Protein AF-A0ABD0MRM8-F1 (afdb_monomer)

Mean predicted aligned error: 9.69 Å

InterPro domains:
  IPR051051 E3 ubiquitin-protein ligase TRIM/RNF [PTHR25465] (2-125)
  IPR058030 TRIM8/14/16/25/29/45/65, coiled-coil region [PF25600] (1-123)

Nearest PDB structures (foldseek):
  8snb-assembly1_8F  TM=4.431E-01  e=6.585E+00  Strongylocentrotus purpuratus

Secondary structure (DSSP, 8-state):
--HHHHHHHHHHHHHHHHHHHHHHHHHHHHHHHHHHHHHHHHHHHHHHHHHHHHHHHHHHHHHHHHHHT---HHHHHHH-PPPPPPPPPPPGGGS-TT-S--HHHHHHHHHHHHHHHHHHHHHHHHHHH--

Sequence (131 aa):
RSAQTAVQDSERIFTELIRSIERSCSEVTQMIRDQEKAAVSQAQGRLEQIK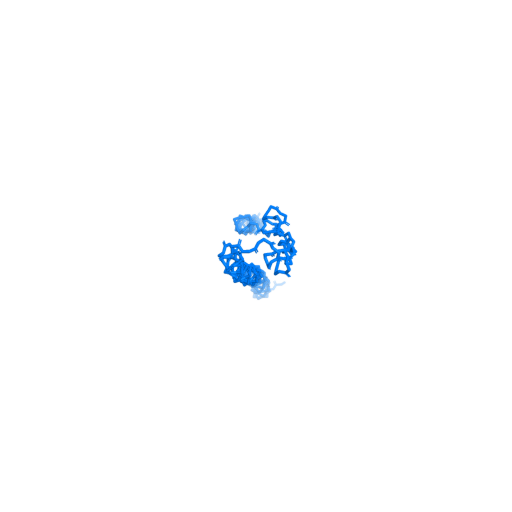QEINNLRRRDAELEQLSKIQDHIQFLQGFQSPSAPPESPDVNDDPFISLVSFDGLRESVCELKDKLENFCKEELKKTSDK

Organism: Cirrhinus mrigala (NCBI:txid683832)

Radius of gyration: 32.06 Å; Cα contacts (8 Å, |Δi|>4): 13; chains: 1; bounding box: 66×20×93 Å

Foldseek 3Di:
DDPVVVVVVVVVVVVVVVVVVVVVVVVLVVLVVVLVVVLVVVVVVVVVVVVVLVVVVVVVVVLVVVLVPDPDPVVSVVSDDPPDDDDPDPPPVPPVSDPDPPPVVSVVVVVVVVVVVVVVVVVVVVVVVVD

Solvent-accessible surface area (backbone atoms only — not comparable to full-atom values): 7704 Å² total; per-residue (Å²): 135,54,72,69,56,54,49,54,54,49,53,50,50,52,50,55,49,51,54,52,51,55,51,51,52,49,52,54,52,48,52,54,51,51,53,51,51,50,53,51,53,50,52,51,52,50,51,54,52,51,53,50,49,53,52,53,50,54,50,50,50,53,52,50,59,56,53,69,68,49,81,52,68,68,62,32,60,72,69,59,68,82,75,74,76,75,78,77,73,78,57,84,82,75,55,75,86,75,80,61,83,53,68,65,59,54,50,49,53,52,51,51,49,50,53,52,51,55,50,50,52,54,54,57,57,50,62,67,72,81,109

pLDDT: mean 83.99, std 13.36, range [49.75, 98.0]

Structure (mmCIF, N/CA/C/O backbone):
data_AF-A0ABD0MRM8-F1
#
_entry.id   AF-A0ABD0MRM8-F1
#
loop_
_atom_site.group_PDB
_atom_site.id
_atom_site.type_symbol
_atom_site.label_atom_id
_atom_site.label_alt_id
_atom_site.label_comp_id
_atom_site.label_asym_id
_atom_site.label_entity_id
_atom_site.label_seq_id
_atom_site.pdbx_PDB_ins_code
_atom_site.Cartn_x
_atom_site.Cartn_y
_atom_site.Cartn_z
_atom_site.occupancy
_atom_site.B_iso_or_equiv
_atom_site.auth_seq_id
_atom_site.auth_comp_id
_atom_site.auth_asym_id
_atom_site.auth_atom_id
_atom_site.pdbx_PDB_model_num
ATOM 1 N N . ARG A 1 1 ? 33.746 1.561 -35.085 1.00 67.12 1 ARG A N 1
ATOM 2 C CA . ARG A 1 1 ? 32.753 0.734 -34.350 1.00 67.12 1 ARG A CA 1
ATOM 3 C C . ARG A 1 1 ? 31.975 -0.060 -35.395 1.00 67.12 1 ARG A C 1
ATOM 5 O O . ARG A 1 1 ? 31.642 0.539 -36.409 1.00 67.12 1 ARG A O 1
ATOM 12 N N . SER A 1 2 ? 31.774 -1.369 -35.223 1.00 92.94 2 SER A N 1
ATOM 13 C CA . SER A 1 2 ? 30.976 -2.163 -36.175 1.00 92.94 2 SER A CA 1
ATOM 14 C C . SER A 1 2 ? 29.480 -2.027 -35.868 1.00 92.94 2 SER A C 1
ATOM 16 O O . SER A 1 2 ? 29.125 -1.704 -34.731 1.00 92.94 2 SER A O 1
ATOM 18 N N . ALA A 1 3 ? 28.615 -2.303 -36.848 1.00 93.69 3 ALA A N 1
ATOM 19 C CA . ALA A 1 3 ? 27.168 -2.361 -36.631 1.00 93.69 3 ALA A CA 1
ATOM 20 C C . ALA A 1 3 ? 26.804 -3.378 -35.534 1.00 93.69 3 ALA A C 1
ATOM 22 O O . ALA A 1 3 ? 26.013 -3.073 -34.650 1.00 93.69 3 ALA A O 1
ATOM 23 N N . GLN A 1 4 ? 27.474 -4.536 -35.520 1.00 95.12 4 GLN A N 1
ATOM 24 C CA . GLN A 1 4 ? 27.260 -5.580 -34.517 1.00 95.12 4 GLN A CA 1
ATOM 25 C C . GLN A 1 4 ? 27.562 -5.096 -33.094 1.00 95.12 4 GLN A C 1
ATOM 27 O O . GLN A 1 4 ? 26.781 -5.331 -32.177 1.00 95.12 4 GLN A O 1
ATOM 32 N N . THR A 1 5 ? 28.681 -4.390 -32.910 1.00 95.56 5 THR A N 1
ATOM 33 C CA . THR A 1 5 ? 29.052 -3.832 -31.602 1.00 95.56 5 THR A CA 1
ATOM 34 C C . THR A 1 5 ? 28.043 -2.776 -31.148 1.00 95.56 5 THR A C 1
ATOM 36 O O . THR A 1 5 ? 27.672 -2.750 -29.983 1.00 95.56 5 THR A O 1
ATOM 39 N N . ALA A 1 6 ? 27.557 -1.928 -32.062 1.00 93.25 6 ALA A N 1
ATOM 40 C CA . ALA A 1 6 ? 26.549 -0.918 -31.736 1.00 93.25 6 ALA A CA 1
ATOM 41 C C . ALA A 1 6 ? 25.200 -1.536 -31.320 1.00 93.25 6 ALA A C 1
ATOM 43 O O . ALA A 1 6 ? 24.572 -1.033 -30.389 1.00 93.25 6 ALA A O 1
ATOM 44 N N . VAL A 1 7 ? 24.781 -2.634 -31.961 1.00 95.00 7 VAL A N 1
ATOM 45 C CA . VAL A 1 7 ? 23.574 -3.387 -31.575 1.00 95.00 7 VAL A CA 1
ATOM 46 C C . VAL A 1 7 ? 23.731 -3.969 -30.173 1.00 95.00 7 VAL A C 1
ATOM 48 O O . VAL A 1 7 ? 22.903 -3.689 -29.313 1.00 95.00 7 VAL A O 1
ATOM 51 N N . GLN A 1 8 ? 24.825 -4.689 -29.910 1.00 96.75 8 GLN A N 1
ATOM 52 C CA . GLN A 1 8 ? 25.077 -5.306 -28.600 1.00 96.75 8 GLN A CA 1
ATOM 53 C C . GLN A 1 8 ? 25.131 -4.276 -27.464 1.00 96.75 8 GLN A C 1
ATOM 55 O O . GLN A 1 8 ? 24.550 -4.490 -26.400 1.00 96.75 8 GLN A O 1
ATOM 60 N N . ASP A 1 9 ? 25.798 -3.141 -27.693 1.00 96.25 9 ASP A N 1
ATOM 61 C CA . ASP A 1 9 ? 25.858 -2.055 -26.714 1.00 96.25 9 ASP A CA 1
ATOM 62 C C . ASP A 1 9 ? 24.459 -1.471 -26.444 1.00 96.25 9 ASP A C 1
ATOM 64 O O . ASP A 1 9 ? 24.108 -1.211 -25.294 1.00 96.25 9 ASP A O 1
ATOM 68 N N . SER A 1 10 ? 23.637 -1.311 -27.486 1.00 93.62 10 SER A N 1
ATOM 69 C CA . SER A 1 10 ? 22.269 -0.790 -27.359 1.00 93.62 10 SER A CA 1
ATOM 70 C C . SER A 1 10 ? 21.358 -1.757 -26.601 1.00 93.62 10 SER A C 1
ATOM 72 O O . SER A 1 10 ? 20.657 -1.344 -25.680 1.00 93.62 10 SER A O 1
ATOM 74 N N . GLU A 1 11 ? 21.399 -3.051 -26.932 1.00 96.44 11 GLU A N 1
ATOM 75 C CA . GLU A 1 11 ? 20.646 -4.100 -26.229 1.00 96.44 11 GLU A CA 1
ATOM 76 C C . GLU A 1 11 ? 21.003 -4.144 -24.742 1.0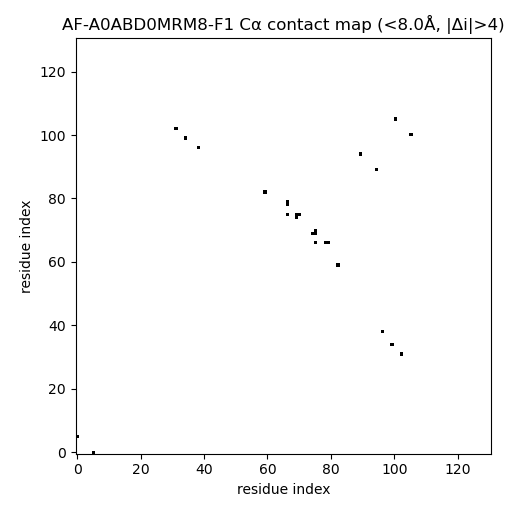0 96.44 11 GLU A C 1
ATOM 78 O O . GLU A 1 11 ? 20.121 -4.231 -23.881 1.00 96.44 11 GLU A O 1
ATOM 83 N N . ARG A 1 12 ? 22.296 -4.024 -24.421 1.00 98.00 12 ARG A N 1
ATOM 84 C CA . ARG A 1 12 ? 22.764 -3.950 -23.038 1.00 98.00 12 ARG A CA 1
ATOM 85 C C . ARG A 1 12 ? 22.177 -2.740 -22.310 1.00 98.00 12 ARG A C 1
ATOM 87 O O . ARG A 1 12 ? 21.654 -2.910 -21.209 1.00 98.00 12 ARG A O 1
ATOM 94 N N . ILE A 1 13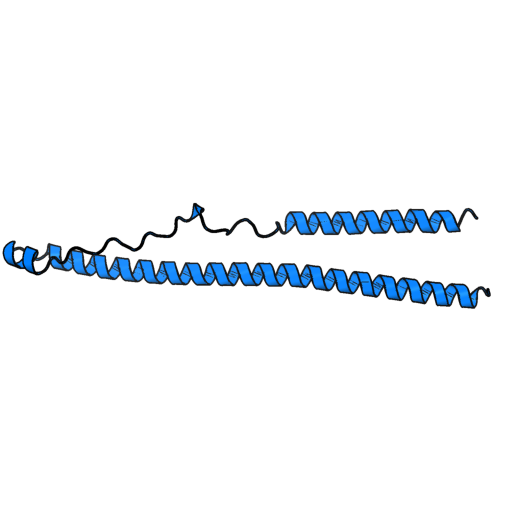 ? 22.232 -1.552 -22.915 1.00 95.56 13 ILE A N 1
ATOM 95 C CA . ILE A 1 13 ? 21.697 -0.315 -22.321 1.00 95.56 13 ILE A CA 1
ATOM 96 C C . ILE A 1 13 ? 20.190 -0.439 -22.073 1.00 95.56 13 ILE A C 1
ATOM 98 O O . ILE A 1 13 ? 19.726 -0.151 -20.970 1.00 95.56 13 ILE A O 1
ATOM 102 N N . PHE A 1 14 ? 19.420 -0.925 -23.052 1.00 94.38 14 PHE A N 1
ATOM 103 C CA . PHE A 1 14 ? 17.983 -1.142 -22.869 1.00 94.38 14 PHE A CA 1
ATOM 104 C C . PHE A 1 14 ? 17.692 -2.153 -21.762 1.00 94.38 14 PHE A C 1
ATOM 106 O O . PHE A 1 14 ? 16.789 -1.938 -20.958 1.00 94.38 14 PHE A O 1
ATOM 113 N N . THR A 1 15 ? 18.487 -3.216 -21.659 1.00 97.88 15 THR A N 1
ATOM 114 C CA . THR A 1 15 ? 18.340 -4.198 -20.579 1.00 97.88 15 THR A CA 1
ATOM 115 C C . THR A 1 15 ? 18.589 -3.564 -19.203 1.00 97.88 15 THR A C 1
ATOM 117 O O . THR A 1 15 ? 17.855 -3.832 -18.253 1.00 97.88 15 THR A O 1
ATOM 120 N N . GLU A 1 16 ? 19.610 -2.716 -19.064 1.00 97.62 16 GLU A N 1
ATOM 121 C CA . GLU A 1 16 ? 19.891 -1.986 -17.818 1.00 97.62 16 GLU A CA 1
ATOM 122 C C . GLU A 1 16 ? 18.766 -0.991 -17.463 1.00 97.62 16 GLU A C 1
ATOM 124 O O . GLU A 1 16 ? 18.388 -0.874 -16.290 1.00 97.62 16 GLU A O 1
ATOM 129 N N . LEU A 1 17 ? 18.173 -0.334 -18.467 1.00 94.44 17 LEU A N 1
ATOM 130 C CA . LEU A 1 17 ? 17.028 0.562 -18.292 1.00 94.44 17 LEU A CA 1
ATOM 131 C C . LEU A 1 17 ? 15.772 -0.191 -17.834 1.00 94.44 17 LEU A C 1
ATOM 133 O O . LEU A 1 17 ? 15.149 0.214 -16.853 1.00 94.44 17 LEU A O 1
ATOM 137 N N . ILE A 1 18 ? 15.437 -1.309 -18.487 1.00 94.81 18 ILE A N 1
ATOM 138 C CA . ILE A 1 18 ? 14.295 -2.162 -18.120 1.00 94.81 18 ILE A CA 1
ATOM 139 C C . ILE A 1 18 ? 14.416 -2.602 -16.660 1.00 94.81 18 ILE A C 1
ATOM 141 O O . ILE A 1 18 ? 13.496 -2.375 -15.879 1.00 94.81 18 ILE A O 1
ATOM 145 N N . ARG A 1 19 ? 15.586 -3.112 -16.252 1.00 97.69 19 ARG A N 1
ATOM 146 C CA . ARG A 1 19 ? 15.830 -3.514 -14.854 1.00 97.69 19 ARG A CA 1
ATOM 147 C C . ARG A 1 19 ? 15.644 -2.367 -13.864 1.00 97.69 19 ARG A C 1
ATOM 149 O O . ARG A 1 19 ? 15.206 -2.584 -12.736 1.00 97.69 19 ARG A O 1
ATOM 156 N N . SER A 1 20 ? 16.014 -1.149 -14.252 1.00 95.31 20 SER A N 1
ATOM 157 C CA . SER A 1 20 ? 15.849 0.030 -13.398 1.00 95.31 20 SER A CA 1
ATOM 158 C C . SER A 1 20 ? 14.374 0.402 -13.228 1.00 95.31 20 SER A C 1
ATOM 160 O O . SER A 1 20 ? 13.950 0.705 -12.113 1.00 95.31 20 SER A O 1
ATOM 162 N N . ILE A 1 21 ? 13.580 0.300 -14.298 1.00 92.88 21 ILE A N 1
ATOM 163 C CA . ILE A 1 21 ? 12.127 0.510 -14.259 1.00 92.88 21 ILE A CA 1
ATOM 164 C C . ILE A 1 21 ? 11.441 -0.579 -13.425 1.00 92.88 21 ILE A C 1
ATOM 166 O O . ILE A 1 21 ? 10.622 -0.256 -12.569 1.00 92.88 21 ILE A O 1
ATOM 170 N N . GLU A 1 22 ? 11.800 -1.851 -13.610 1.00 95.38 22 GLU A N 1
ATOM 171 C CA . GLU A 1 22 ? 11.261 -2.975 -12.826 1.00 95.38 22 GLU A CA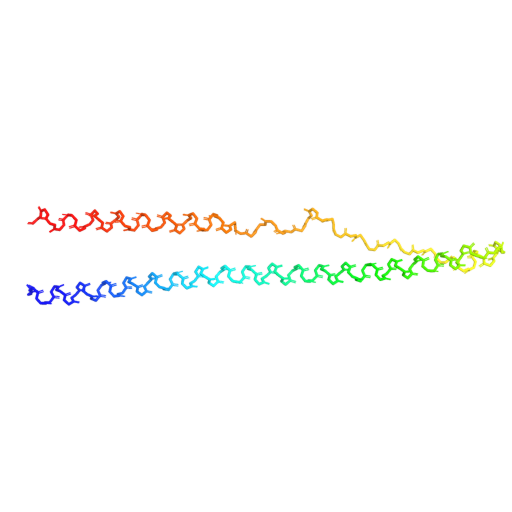 1
ATOM 172 C C . GLU A 1 22 ? 11.529 -2.811 -11.324 1.00 95.38 22 GLU A C 1
ATOM 174 O O . GLU A 1 22 ? 10.639 -3.040 -10.497 1.00 95.38 22 GLU A O 1
ATOM 179 N N . ARG A 1 23 ? 12.739 -2.360 -10.962 1.00 96.50 23 ARG A N 1
ATOM 180 C CA . ARG A 1 23 ? 13.090 -2.048 -9.571 1.00 96.50 23 ARG A CA 1
ATOM 181 C C . ARG A 1 23 ? 12.200 -0.939 -9.014 1.00 96.50 23 ARG A C 1
ATOM 183 O O . ARG A 1 23 ? 11.591 -1.133 -7.968 1.00 96.50 23 ARG A O 1
ATOM 190 N N . SER A 1 24 ? 12.061 0.170 -9.740 1.00 91.69 24 SER A N 1
ATOM 191 C CA . SER A 1 24 ? 11.206 1.288 -9.324 1.00 91.69 24 SER A CA 1
ATOM 192 C C . SER A 1 24 ? 9.733 0.874 -9.187 1.00 91.69 24 SER A C 1
ATOM 194 O O . SER A 1 24 ? 9.078 1.229 -8.209 1.00 91.69 24 SER A O 1
ATOM 196 N N . CYS A 1 25 ? 9.218 0.041 -10.098 1.00 91.62 25 CYS A N 1
ATOM 197 C CA . CYS A 1 25 ? 7.863 -0.512 -9.996 1.00 91.62 25 CYS A CA 1
ATOM 198 C C . CYS A 1 25 ? 7.683 -1.361 -8.730 1.00 91.62 25 CYS A C 1
ATOM 200 O O . CYS A 1 25 ? 6.643 -1.284 -8.069 1.00 91.62 25 CYS A O 1
ATOM 202 N N . SER A 1 26 ? 8.695 -2.159 -8.384 1.00 95.19 26 SER A N 1
ATOM 203 C CA . SER A 1 26 ? 8.691 -2.984 -7.174 1.00 95.19 26 SER A CA 1
ATOM 204 C C . SER A 1 26 ? 8.700 -2.122 -5.910 1.00 95.19 26 SER A C 1
ATOM 206 O O . SER A 1 26 ? 7.921 -2.381 -4.997 1.00 95.19 26 SER A O 1
ATOM 208 N N . GLU A 1 27 ? 9.516 -1.065 -5.878 1.00 91.69 27 GLU A N 1
ATOM 209 C CA . GLU A 1 27 ? 9.581 -0.103 -4.769 1.00 91.69 27 GLU A CA 1
ATOM 210 C C . GLU A 1 27 ? 8.237 0.605 -4.553 1.00 91.69 27 GLU A C 1
ATOM 212 O O . GLU A 1 27 ? 7.711 0.591 -3.441 1.00 91.69 27 GLU A O 1
ATOM 217 N N . VAL A 1 28 ? 7.627 1.143 -5.616 1.00 89.31 28 VAL A N 1
ATOM 218 C CA . VAL A 1 28 ? 6.309 1.800 -5.541 1.00 89.31 28 VAL A CA 1
ATOM 219 C C . VAL A 1 28 ? 5.231 0.826 -5.063 1.00 89.31 28 VAL A C 1
ATOM 221 O O . VAL A 1 28 ? 4.421 1.162 -4.199 1.00 89.31 28 VAL A O 1
ATOM 224 N N . THR A 1 29 ? 5.232 -0.403 -5.584 1.00 90.56 29 THR A N 1
ATOM 225 C CA . THR A 1 29 ? 4.278 -1.437 -5.160 1.00 90.56 29 THR A CA 1
ATOM 226 C C . THR A 1 29 ? 4.455 -1.779 -3.683 1.00 90.56 29 THR A C 1
ATOM 228 O O . THR A 1 29 ? 3.467 -1.888 -2.959 1.00 90.56 29 THR A O 1
ATOM 231 N N . GLN A 1 30 ? 5.698 -1.918 -3.220 1.00 92.81 30 GLN A N 1
ATOM 232 C CA . GLN A 1 30 ? 5.990 -2.212 -1.821 1.00 92.81 30 GLN A CA 1
ATOM 233 C C . GLN A 1 30 ? 5.546 -1.064 -0.907 1.00 92.81 30 GLN A C 1
ATOM 235 O O . GLN A 1 30 ? 4.880 -1.322 0.091 1.00 92.81 30 GLN A O 1
ATOM 240 N N . MET A 1 31 ? 5.805 0.191 -1.290 1.00 87.75 31 MET A N 1
ATOM 241 C CA . MET A 1 31 ? 5.335 1.366 -0.548 1.00 87.75 31 MET A CA 1
ATOM 242 C C . MET A 1 31 ? 3.812 1.364 -0.367 1.00 87.75 31 MET A C 1
ATOM 244 O O . MET A 1 31 ? 3.330 1.591 0.742 1.00 87.75 31 MET A O 1
ATOM 248 N N . ILE A 1 32 ? 3.051 1.053 -1.425 1.00 86.81 32 ILE A N 1
ATOM 249 C CA . ILE A 1 32 ? 1.583 0.943 -1.358 1.00 86.81 32 ILE A CA 1
ATOM 250 C C . ILE A 1 32 ? 1.164 -0.122 -0.340 1.00 86.81 32 ILE A C 1
ATOM 252 O O . ILE A 1 32 ? 0.277 0.119 0.479 1.00 86.81 32 ILE A O 1
ATOM 256 N N . ARG A 1 33 ? 1.802 -1.298 -0.373 1.00 92.50 33 ARG A N 1
ATOM 257 C CA . ARG A 1 33 ? 1.483 -2.414 0.531 1.00 92.50 33 ARG A CA 1
ATOM 258 C C . ARG A 1 33 ? 1.841 -2.118 1.980 1.00 92.50 33 ARG A C 1
ATOM 260 O O . ARG A 1 33 ? 1.082 -2.482 2.876 1.00 92.50 33 ARG A O 1
ATOM 267 N N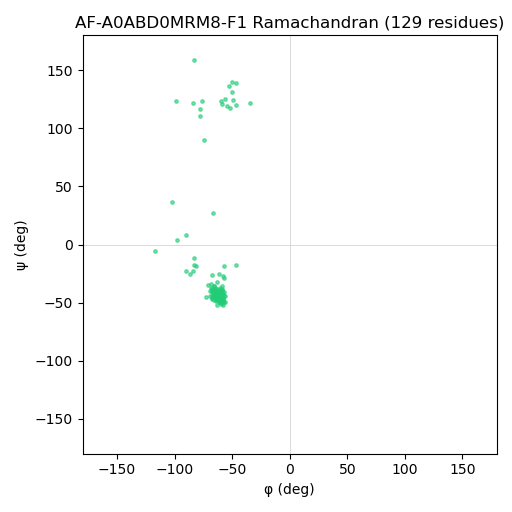 . ASP A 1 34 ? 2.963 -1.452 2.217 1.00 88.94 34 ASP A N 1
ATOM 268 C CA . ASP A 1 34 ? 3.387 -1.069 3.562 1.00 88.94 34 ASP A CA 1
ATOM 269 C C . ASP A 1 34 ? 2.437 -0.025 4.157 1.00 88.94 34 ASP A C 1
ATOM 271 O O . ASP A 1 34 ? 2.024 -0.151 5.311 1.00 88.94 34 ASP A O 1
ATOM 275 N N . GLN A 1 35 ? 2.010 0.947 3.347 1.00 85.50 35 GLN A N 1
ATOM 276 C CA . GLN A 1 35 ? 1.001 1.939 3.714 1.00 85.50 35 GLN A CA 1
ATOM 277 C C . GLN A 1 35 ? -0.363 1.298 4.009 1.00 85.50 35 GLN A C 1
ATOM 279 O O . GLN A 1 35 ? -0.966 1.597 5.040 1.00 85.50 35 GLN A O 1
ATOM 284 N N . GLU A 1 36 ? -0.830 0.378 3.160 1.00 87.81 36 GLU A N 1
ATOM 285 C CA . GLU A 1 36 ? -2.050 -0.407 3.393 1.00 87.81 36 GLU A CA 1
ATOM 286 C C . GLU A 1 36 ? -1.962 -1.179 4.720 1.00 87.81 36 GLU A C 1
ATOM 288 O O . GLU A 1 36 ? -2.852 -1.088 5.568 1.00 87.81 36 GLU A O 1
ATOM 293 N N . LYS A 1 37 ? -0.856 -1.895 4.948 1.00 91.00 37 LYS A N 1
ATOM 294 C CA . LYS A 1 37 ? -0.642 -2.688 6.163 1.00 91.00 37 LYS A CA 1
ATOM 295 C C . LYS A 1 37 ? -0.600 -1.825 7.424 1.00 91.00 37 LYS A C 1
ATOM 297 O O . LYS A 1 37 ? -1.158 -2.228 8.449 1.00 91.00 37 LYS A O 1
ATOM 302 N N . ALA A 1 38 ? 0.051 -0.665 7.366 1.00 85.50 38 ALA A N 1
ATOM 303 C CA . ALA A 1 38 ? 0.105 0.279 8.476 1.00 85.50 38 ALA A CA 1
ATOM 304 C C . ALA A 1 38 ? -1.298 0.803 8.817 1.00 85.50 38 ALA A C 1
ATOM 306 O O . ALA A 1 38 ? -1.710 0.721 9.975 1.00 85.50 38 ALA A O 1
ATOM 307 N N . ALA A 1 39 ? -2.062 1.227 7.804 1.00 84.06 39 ALA A N 1
ATOM 308 C CA . ALA A 1 39 ? -3.434 1.701 7.975 1.00 84.06 39 ALA A CA 1
ATOM 309 C C . ALA A 1 39 ? -4.350 0.619 8.575 1.00 84.06 39 ALA A C 1
ATOM 311 O O . ALA A 1 39 ? -5.088 0.883 9.525 1.00 84.06 39 ALA A O 1
ATOM 312 N N . VAL A 1 40 ? -4.260 -0.625 8.087 1.00 87.75 40 VAL A N 1
ATOM 313 C CA . VAL A 1 40 ? -5.025 -1.758 8.636 1.00 87.75 40 VAL A CA 1
ATOM 314 C C . VAL A 1 40 ? -4.643 -2.036 10.090 1.00 87.75 40 VAL A C 1
ATOM 316 O O . VAL A 1 40 ? -5.526 -2.210 10.928 1.00 87.75 40 VAL A O 1
ATOM 319 N N . SER A 1 41 ? -3.348 -2.045 10.413 1.00 87.94 41 SER A N 1
ATOM 320 C CA . SER A 1 41 ? -2.871 -2.309 11.778 1.00 87.94 41 SER A 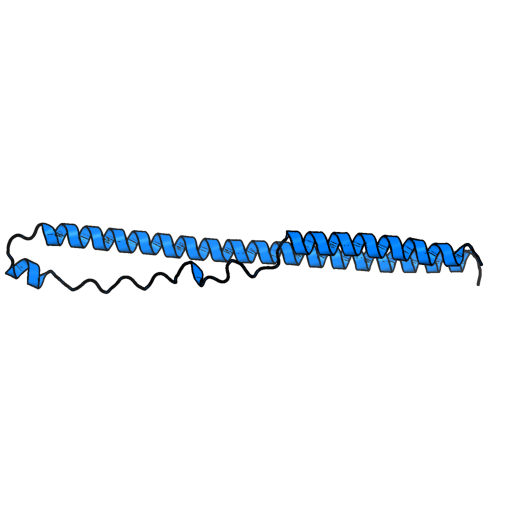CA 1
ATOM 321 C C . SER A 1 41 ? -3.345 -1.232 12.760 1.00 87.94 41 SER A C 1
ATOM 323 O O . SER A 1 41 ? -3.786 -1.546 13.866 1.00 87.94 41 SER A O 1
ATOM 325 N N . GLN A 1 42 ? -3.315 0.038 12.346 1.00 84.50 42 GLN A N 1
ATOM 326 C CA . GLN A 1 42 ? -3.826 1.156 13.139 1.00 84.50 42 GLN A CA 1
ATOM 327 C C . GLN A 1 42 ? -5.341 1.045 13.351 1.00 84.50 42 GLN A C 1
ATOM 329 O O . GLN A 1 42 ? -5.808 1.146 14.487 1.00 84.50 42 GLN A O 1
ATOM 334 N N . ALA A 1 43 ? -6.108 0.762 12.292 1.00 84.00 43 ALA A N 1
ATOM 335 C CA . ALA A 1 43 ? -7.556 0.575 12.381 1.00 84.00 43 ALA A CA 1
ATOM 336 C C . ALA A 1 43 ? -7.937 -0.597 13.303 1.00 84.00 43 ALA A C 1
ATOM 338 O O . ALA A 1 43 ? -8.868 -0.481 14.101 1.00 84.00 43 ALA A O 1
ATOM 339 N N . GLN A 1 44 ? -7.193 -1.706 13.253 1.00 88.56 44 GLN A N 1
ATOM 340 C CA . GLN A 1 44 ? -7.368 -2.832 14.175 1.00 88.56 44 GLN A CA 1
ATOM 341 C C . GLN A 1 44 ? -7.086 -2.429 15.628 1.00 88.56 44 GLN A C 1
ATOM 343 O O . GLN A 1 44 ? -7.882 -2.744 16.511 1.00 88.56 44 GLN A O 1
ATOM 348 N N . GLY A 1 45 ? -6.003 -1.687 15.881 1.00 86.69 45 GLY A N 1
ATOM 349 C CA . GLY A 1 45 ? -5.693 -1.164 17.213 1.00 86.69 45 GLY A CA 1
ATOM 350 C C . GLY A 1 45 ? -6.807 -0.268 17.767 1.00 86.69 45 GLY A C 1
ATOM 351 O O . GLY A 1 45 ? -7.231 -0.446 18.910 1.00 86.69 45 GLY A O 1
ATOM 352 N N . ARG A 1 46 ? -7.344 0.639 16.940 1.00 84.94 46 ARG A N 1
ATOM 353 C CA . ARG A 1 46 ? -8.497 1.484 17.295 1.00 84.94 46 ARG A CA 1
ATOM 354 C C . ARG A 1 46 ? -9.752 0.666 17.581 1.00 84.94 46 ARG A C 1
ATOM 356 O O . ARG A 1 46 ? -10.438 0.926 18.566 1.00 84.94 46 ARG A O 1
ATOM 363 N N . LEU A 1 47 ? -10.038 -0.349 16.767 1.00 87.69 47 LEU A N 1
ATOM 364 C CA . LEU A 1 47 ? -11.182 -1.233 16.985 1.00 87.69 47 LEU A CA 1
ATOM 365 C C . LEU A 1 47 ? -11.104 -1.938 18.348 1.00 87.69 47 LEU A C 1
ATOM 367 O O . LEU A 1 47 ? -12.109 -2.020 19.053 1.00 87.69 47 LEU A O 1
ATOM 371 N N . GLU A 1 48 ? -9.926 -2.427 18.740 1.00 91.12 48 GLU A N 1
ATOM 372 C CA . GLU A 1 48 ? -9.740 -3.060 20.049 1.00 91.12 48 GLU A CA 1
ATOM 373 C C . GLU A 1 48 ? -9.886 -2.065 21.209 1.00 91.12 48 GLU A C 1
ATOM 375 O O . GLU A 1 48 ? -10.524 -2.394 22.212 1.00 91.12 48 GLU A O 1
ATOM 380 N N . GLN A 1 49 ? -9.391 -0.831 21.059 1.00 87.62 49 GLN A N 1
ATOM 381 C CA . GLN A 1 49 ? -9.619 0.241 22.039 1.00 87.62 49 GLN A CA 1
ATOM 382 C C . GLN A 1 49 ? -11.119 0.511 22.235 1.00 87.62 49 GLN A C 1
ATOM 384 O O . GLN A 1 49 ? -11.602 0.500 23.367 1.00 87.62 49 GLN A O 1
ATOM 389 N N . ILE A 1 50 ? -11.877 0.647 21.142 1.00 86.56 50 ILE A N 1
ATOM 390 C CA . ILE A 1 50 ? -13.330 0.876 21.189 1.00 86.56 50 ILE A CA 1
ATOM 391 C C . ILE A 1 50 ? -14.055 -0.302 21.857 1.00 86.56 50 ILE A C 1
ATOM 393 O O . ILE A 1 50 ? -14.942 -0.103 22.686 1.00 86.56 50 ILE A O 1
ATOM 397 N N . LYS A 1 51 ? -13.676 -1.552 21.556 1.00 92.19 51 LYS A N 1
ATOM 398 C CA . LYS A 1 51 ? -14.262 -2.732 22.221 1.00 92.19 51 LYS A CA 1
ATOM 399 C C . LYS A 1 51 ? -14.030 -2.712 23.733 1.00 92.19 51 LYS A C 1
ATOM 401 O O . LYS A 1 51 ? -14.939 -3.047 24.496 1.00 92.19 51 LYS A O 1
ATOM 406 N N . GLN A 1 52 ? -12.833 -2.330 24.176 1.00 89.00 52 GLN A N 1
ATOM 407 C CA . GLN A 1 52 ? -12.526 -2.189 25.601 1.00 89.00 52 GLN A CA 1
ATOM 408 C C . GLN A 1 52 ? -13.348 -1.071 26.243 1.00 89.00 52 GLN A C 1
ATOM 410 O O . GLN A 1 52 ? -13.890 -1.266 27.332 1.00 89.00 52 GLN A O 1
ATOM 415 N N . GLU A 1 53 ? -13.503 0.061 25.560 1.00 87.94 53 GLU A N 1
ATOM 416 C CA . GLU A 1 53 ? -14.328 1.176 26.022 1.00 87.94 53 GLU A CA 1
ATOM 417 C C . GLU A 1 53 ? -15.797 0.767 26.195 1.00 87.94 53 GLU A C 1
ATOM 419 O O . GLU A 1 53 ? -16.370 0.993 27.262 1.00 87.94 53 GLU A O 1
ATOM 424 N N . ILE A 1 54 ? -16.378 0.060 25.217 1.00 90.50 54 ILE A N 1
ATOM 425 C CA . ILE A 1 54 ? -17.739 -0.497 25.305 1.00 90.50 54 ILE A CA 1
ATOM 426 C C . ILE A 1 54 ? -17.873 -1.429 26.515 1.00 90.50 54 ILE A C 1
ATOM 428 O O . ILE A 1 54 ? -18.860 -1.357 27.248 1.00 90.50 54 ILE A O 1
ATOM 432 N N . ASN A 1 55 ? -16.894 -2.303 26.755 1.00 92.19 55 ASN A N 1
ATOM 433 C CA . ASN A 1 55 ? -16.929 -3.213 27.902 1.00 92.19 55 ASN A CA 1
ATOM 434 C C . ASN A 1 55 ? -16.824 -2.464 29.240 1.00 92.19 55 ASN A C 1
ATOM 436 O O . ASN A 1 55 ? -17.524 -2.809 30.193 1.00 92.19 55 ASN A O 1
ATOM 440 N N . ASN A 1 56 ? -15.987 -1.426 29.316 1.00 89.44 56 ASN A N 1
ATOM 441 C CA . ASN A 1 56 ? -15.881 -0.562 30.492 1.00 89.44 56 ASN A CA 1
ATOM 442 C C . ASN A 1 56 ? -17.191 0.199 30.748 1.00 89.44 56 ASN A C 1
ATOM 444 O O . ASN A 1 56 ? -17.650 0.258 31.887 1.00 89.44 56 ASN A O 1
ATOM 448 N N . LEU A 1 57 ? -17.804 0.745 29.693 1.00 90.12 57 LEU A N 1
ATOM 449 C CA . LEU A 1 57 ? -19.104 1.415 29.739 1.00 90.12 57 LEU A CA 1
ATOM 450 C C . LEU A 1 57 ? -20.197 0.474 30.249 1.00 90.12 57 LEU A C 1
ATOM 452 O O . LEU A 1 57 ? -20.882 0.822 31.201 1.00 90.12 57 LEU A O 1
ATOM 456 N N . ARG A 1 58 ? -20.306 -0.737 29.688 1.00 93.38 58 ARG A N 1
ATOM 457 C CA . ARG A 1 58 ? -21.282 -1.754 30.124 1.00 93.38 58 ARG A CA 1
ATOM 458 C C . ARG A 1 58 ? -21.117 -2.151 31.588 1.00 93.38 58 ARG A C 1
ATOM 460 O O . ARG A 1 58 ? -22.110 -2.361 32.275 1.00 93.38 58 ARG A O 1
ATOM 467 N N . ARG A 1 59 ? -19.876 -2.262 32.076 1.00 91.81 59 ARG A N 1
ATOM 468 C CA . ARG A 1 59 ? -19.617 -2.555 33.493 1.00 91.81 59 ARG A CA 1
ATOM 469 C C . ARG A 1 59 ? -20.113 -1.422 34.389 1.00 91.81 59 ARG A C 1
ATOM 471 O O . ARG A 1 59 ? -20.834 -1.686 35.342 1.00 91.81 59 ARG A O 1
ATOM 478 N N . ARG A 1 60 ? -19.765 -0.177 34.048 1.00 87.25 60 ARG A N 1
ATOM 479 C CA . ARG A 1 60 ? -20.209 1.009 34.795 1.00 87.25 60 ARG A CA 1
ATOM 480 C C . ARG A 1 60 ? -21.725 1.159 34.782 1.00 87.25 60 ARG A C 1
ATOM 482 O O . ARG A 1 60 ? -22.305 1.481 35.806 1.00 87.25 60 ARG A O 1
ATOM 489 N N . ASP A 1 61 ? -22.356 0.908 33.642 1.00 89.38 61 ASP A N 1
ATOM 490 C CA . ASP A 1 61 ? -23.812 0.917 33.506 1.00 89.38 61 ASP A CA 1
ATOM 491 C C . ASP A 1 61 ? -24.462 -0.094 34.465 1.00 89.38 61 ASP A C 1
ATOM 493 O O . ASP A 1 61 ? -25.333 0.263 35.252 1.00 89.38 61 ASP A O 1
ATOM 497 N N . ALA A 1 62 ? -23.941 -1.326 34.519 1.00 91.19 62 ALA A N 1
ATOM 498 C CA . ALA A 1 62 ? -24.410 -2.340 35.461 1.00 91.19 62 ALA A CA 1
ATOM 499 C C . ALA A 1 62 ? -24.189 -1.952 36.938 1.00 91.19 62 ALA A C 1
ATOM 501 O O . ALA A 1 62 ? -25.046 -2.229 37.776 1.00 91.19 62 ALA A O 1
ATOM 502 N N . GLU A 1 63 ? -23.061 -1.318 37.274 1.00 87.62 63 GLU A N 1
ATOM 503 C CA . GLU A 1 63 ? -22.785 -0.805 38.626 1.00 87.62 63 GLU A CA 1
ATOM 504 C C . GLU A 1 63 ? -23.775 0.305 39.021 1.00 87.62 63 GLU A C 1
ATOM 506 O O . GLU A 1 63 ? -24.336 0.274 40.119 1.00 87.62 63 GLU A O 1
ATOM 511 N N . LEU A 1 64 ? -24.048 1.245 38.111 1.00 87.75 64 LEU A N 1
ATOM 512 C CA . LEU A 1 64 ? -25.022 2.320 38.314 1.00 87.75 64 LEU A CA 1
ATOM 513 C C . LEU A 1 64 ? -26.449 1.780 38.460 1.00 87.75 64 LEU A C 1
ATOM 515 O O . LEU A 1 64 ? -27.177 2.211 39.354 1.00 87.75 64 LEU A O 1
ATOM 519 N N . GLU A 1 65 ? -26.831 0.790 37.653 1.00 90.69 65 GLU A N 1
ATOM 520 C CA . GLU A 1 65 ? -28.113 0.090 37.769 1.00 90.69 65 GLU A CA 1
ATOM 521 C C . GLU A 1 65 ? -28.286 -0.578 39.141 1.00 90.69 65 GLU A C 1
ATOM 523 O O . GLU A 1 65 ? -29.375 -0.543 39.715 1.00 90.69 65 GLU A O 1
ATOM 528 N N . GLN A 1 66 ? -27.225 -1.159 39.714 1.00 88.81 66 GLN A N 1
ATOM 529 C CA . GLN A 1 66 ? -27.278 -1.717 41.072 1.00 88.81 66 GLN A CA 1
ATOM 530 C C . GLN A 1 66 ? -27.404 -0.629 42.140 1.00 88.81 66 GLN A C 1
ATOM 532 O O . GLN A 1 66 ? -28.240 -0.756 43.034 1.00 88.81 66 GLN A O 1
ATOM 537 N N . LEU A 1 67 ? -26.629 0.455 42.034 1.00 87.12 67 LEU A N 1
ATOM 538 C CA . LEU A 1 67 ? -26.711 1.587 42.961 1.00 87.12 67 LEU A CA 1
ATOM 539 C C . LEU A 1 67 ? -28.101 2.241 42.942 1.00 87.12 67 LEU A C 1
ATOM 541 O O . LEU A 1 67 ? -28.615 2.594 43.999 1.00 87.12 67 LEU A O 1
ATOM 545 N N . SER A 1 68 ? -28.741 2.339 41.771 1.00 86.50 68 SER A N 1
ATOM 546 C CA . SER A 1 68 ? -30.083 2.927 41.619 1.00 86.50 68 SER A CA 1
ATOM 547 C C . SER A 1 68 ? -31.177 2.184 42.400 1.00 86.50 68 SER A C 1
ATOM 549 O O . SER A 1 68 ? -32.186 2.778 42.777 1.00 86.50 68 SER A O 1
ATOM 551 N N . LYS A 1 69 ? -30.971 0.888 42.673 1.00 89.31 69 LYS A N 1
ATOM 552 C CA . LYS A 1 69 ? -31.914 0.033 43.410 1.00 89.31 69 LYS A CA 1
ATOM 553 C C . LYS A 1 69 ? -31.782 0.175 44.927 1.00 89.31 69 LYS A C 1
ATOM 555 O O . LYS A 1 69 ? -32.635 -0.333 45.654 1.00 89.31 69 LYS A O 1
ATOM 560 N N . ILE A 1 70 ? -30.728 0.828 45.422 1.00 90.12 70 ILE A N 1
ATOM 561 C CA . ILE A 1 70 ? -30.504 1.021 46.857 1.00 90.12 70 ILE A CA 1
ATOM 562 C C . ILE A 1 70 ? -31.421 2.143 47.353 1.00 90.12 70 ILE A C 1
ATOM 564 O O . ILE A 1 70 ? -31.228 3.311 47.026 1.00 90.12 70 ILE A O 1
ATOM 568 N N . GLN A 1 71 ? -32.420 1.784 48.161 1.00 88.62 71 GLN A N 1
ATOM 569 C CA . GLN A 1 71 ? -33.417 2.733 48.667 1.00 88.62 71 GLN A CA 1
ATOM 570 C C . GLN A 1 71 ? -32.979 3.453 49.953 1.00 88.62 71 GLN A C 1
ATOM 572 O O . GLN A 1 71 ? -33.431 4.565 50.220 1.00 88.62 71 GLN A O 1
ATOM 577 N N . ASP A 1 72 ? -32.090 2.842 50.742 1.00 92.44 72 ASP A N 1
ATOM 578 C CA . ASP A 1 72 ? -31.493 3.469 51.922 1.00 92.44 72 ASP A CA 1
ATOM 579 C C . ASP A 1 72 ? -30.384 4.444 51.500 1.00 92.44 72 ASP A C 1
ATOM 581 O O . ASP A 1 72 ? -29.364 4.058 50.926 1.00 92.44 72 ASP A O 1
ATOM 585 N N . HIS A 1 73 ? -30.575 5.726 51.799 1.00 85.38 73 HIS A N 1
ATOM 586 C CA . HIS A 1 73 ? -29.655 6.781 51.380 1.00 85.38 73 HIS A CA 1
ATOM 587 C C . HIS A 1 73 ? -28.278 6.713 52.059 1.00 85.38 73 HIS A C 1
ATOM 589 O O . HIS A 1 73 ? -27.295 7.161 51.471 1.00 85.38 73 HIS A O 1
ATOM 595 N N . ILE A 1 74 ? -28.174 6.143 53.265 1.00 87.44 74 ILE A N 1
ATOM 596 C CA . ILE A 1 74 ? -26.889 5.952 53.951 1.00 87.44 74 ILE A CA 1
ATOM 597 C C . ILE A 1 74 ? -26.115 4.828 53.257 1.00 87.44 74 ILE A C 1
ATOM 599 O O . ILE A 1 74 ? -24.934 4.993 52.951 1.00 87.44 74 ILE A O 1
ATOM 603 N N . GLN A 1 75 ? -26.784 3.716 52.943 1.00 84.50 75 GLN A N 1
ATOM 604 C CA . GLN A 1 75 ? -26.176 2.595 52.223 1.00 84.50 75 GLN A CA 1
ATOM 605 C C . GLN A 1 75 ? -25.796 2.975 50.783 1.00 84.50 75 GLN A C 1
ATOM 607 O O . GLN A 1 75 ? -24.746 2.556 50.293 1.00 84.50 75 GLN A O 1
ATOM 612 N N . PHE A 1 76 ? -26.598 3.819 50.127 1.00 86.94 76 PHE A N 1
ATOM 613 C CA . PHE A 1 76 ? -26.277 4.387 48.818 1.00 86.94 76 PHE A CA 1
ATOM 614 C C . PHE A 1 76 ? -24.976 5.193 48.871 1.00 86.94 76 PHE A C 1
ATOM 616 O O . PHE A 1 76 ? -24.067 4.934 48.089 1.00 86.94 76 PHE A O 1
ATOM 623 N N . LEU A 1 77 ? -24.849 6.125 49.824 1.00 85.00 77 LEU A N 1
ATOM 624 C CA . LEU A 1 77 ? -23.645 6.950 49.972 1.00 85.00 77 LEU A CA 1
ATOM 625 C C . LEU A 1 77 ? -22.398 6.125 50.320 1.00 85.00 77 LEU A C 1
ATOM 627 O O . LEU A 1 77 ? -21.303 6.476 49.896 1.00 85.00 77 LEU A O 1
ATOM 631 N N . GLN A 1 78 ? -22.552 5.028 51.066 1.00 83.62 78 GLN A N 1
ATOM 632 C CA . GLN A 1 78 ? -21.448 4.110 51.366 1.00 83.62 78 GLN A CA 1
ATOM 633 C C . GLN A 1 78 ? -21.006 3.288 50.145 1.00 83.62 78 GLN A C 1
ATOM 635 O O . GLN A 1 78 ? -19.819 2.995 50.010 1.00 83.62 78 GLN A O 1
ATOM 640 N N . GLY A 1 79 ? -21.943 2.904 49.271 1.00 79.12 79 GLY A N 1
ATOM 641 C CA . GLY A 1 79 ? -21.660 2.151 48.044 1.00 79.12 79 GLY A CA 1
ATOM 642 C C . GLY A 1 79 ? -21.237 3.022 46.858 1.00 79.12 79 GLY A C 1
ATOM 643 O O . GLY A 1 79 ? -20.573 2.536 45.944 1.00 79.12 79 GLY A O 1
ATOM 644 N N . PHE A 1 80 ? -21.598 4.306 46.867 1.00 79.00 80 PHE A N 1
ATOM 645 C CA . PHE A 1 80 ? -21.262 5.256 45.816 1.00 79.00 80 PHE A CA 1
ATOM 646 C C . PHE A 1 80 ? -19.784 5.658 45.910 1.00 79.00 80 PHE A C 1
ATOM 648 O O . PHE A 1 80 ? -19.408 6.629 46.565 1.00 79.00 80 PHE A O 1
ATOM 655 N N . GLN A 1 81 ? -18.923 4.914 45.222 1.00 72.19 81 GLN A N 1
ATOM 656 C CA . GLN A 1 81 ? -17.600 5.407 44.855 1.00 72.19 81 GLN A CA 1
ATOM 657 C C . GLN A 1 81 ? -17.755 6.224 43.576 1.00 72.19 81 GLN A C 1
ATOM 659 O O . GLN A 1 81 ? -18.262 5.705 42.583 1.00 72.19 81 GLN A O 1
ATOM 664 N N . SER A 1 82 ? -17.359 7.502 43.600 1.00 67.12 82 SER A N 1
ATOM 665 C CA . SER A 1 82 ? -17.449 8.364 42.417 1.00 67.12 82 SER A CA 1
ATOM 666 C C . SER A 1 82 ? -16.771 7.659 41.238 1.00 67.12 82 SER A C 1
ATOM 668 O O . SER A 1 82 ? -15.566 7.402 41.324 1.00 67.12 82 SER A O 1
ATOM 670 N N . PRO A 1 83 ? -17.495 7.335 40.149 1.00 63.31 83 PRO A N 1
ATOM 671 C CA . PRO A 1 83 ? -16.872 6.733 38.986 1.00 63.31 83 PRO A CA 1
ATOM 672 C C . PRO A 1 83 ? -15.821 7.718 38.485 1.00 63.31 83 PRO A C 1
ATOM 674 O O . PRO A 1 83 ? -16.139 8.883 38.233 1.00 63.31 83 PRO A O 1
ATOM 677 N N . SER A 1 84 ? -14.561 7.290 38.384 1.00 61.66 84 SER A N 1
ATOM 678 C CA . SER A 1 84 ? -13.552 8.093 37.698 1.00 61.66 84 SER A CA 1
ATOM 679 C C . SER A 1 84 ? -14.095 8.434 36.313 1.00 61.66 84 SER A C 1
ATOM 681 O O . SER A 1 84 ? -14.666 7.551 35.659 1.00 61.66 84 SER A O 1
ATOM 683 N N . ALA A 1 85 ? -13.933 9.687 35.879 1.00 62.03 85 ALA A N 1
ATOM 684 C CA . ALA A 1 85 ? -14.304 10.085 34.528 1.00 62.03 85 ALA A CA 1
ATOM 685 C C . ALA A 1 85 ? -13.754 9.047 33.531 1.00 62.03 85 ALA A C 1
ATOM 687 O O . ALA A 1 85 ? -12.642 8.542 33.745 1.00 62.03 85 ALA A O 1
ATOM 688 N N . PRO A 1 86 ? -14.522 8.668 32.492 1.00 61.59 86 PRO A N 1
ATOM 689 C CA . PRO A 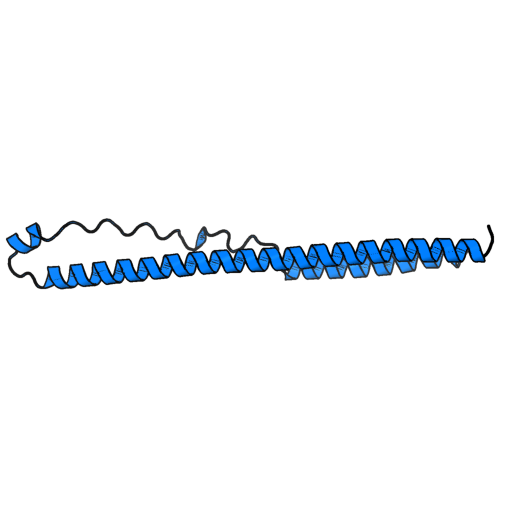1 86 ? -13.977 7.829 31.438 1.00 61.59 86 PRO A CA 1
ATOM 690 C C . PRO A 1 86 ? -12.662 8.458 30.962 1.00 61.59 86 PRO A C 1
ATOM 692 O O . PRO A 1 86 ? -12.601 9.689 30.890 1.00 61.59 86 PRO A O 1
ATOM 695 N N . PRO A 1 87 ? -11.613 7.664 30.678 1.00 61.12 87 PRO A N 1
ATOM 696 C CA . PRO A 1 87 ? -10.446 8.216 30.003 1.00 61.12 87 PRO A CA 1
ATOM 697 C C . PRO A 1 87 ? -10.941 8.983 28.775 1.00 61.12 87 PRO A C 1
ATOM 699 O O . PRO A 1 87 ? -11.802 8.468 28.060 1.00 61.12 87 PRO A O 1
ATOM 702 N N . GLU A 1 88 ? -10.465 10.220 28.595 1.00 59.66 88 GLU A N 1
ATOM 703 C CA . GLU A 1 88 ? -10.797 11.033 27.424 1.00 59.66 88 GLU A CA 1
ATOM 704 C C . GLU A 1 88 ? -10.631 10.161 26.183 1.00 59.66 88 GLU A C 1
ATOM 706 O O . GLU A 1 88 ? -9.551 9.613 25.938 1.00 59.66 88 GLU A O 1
ATOM 711 N N . SER A 1 89 ? -11.720 9.979 25.430 1.00 61.25 89 SER A N 1
ATOM 712 C CA . SER A 1 89 ? -11.612 9.388 24.107 1.00 61.25 89 SER A CA 1
ATOM 713 C C . SER A 1 89 ? -10.677 10.313 23.332 1.00 61.25 89 SER A C 1
ATOM 715 O O . SER A 1 89 ? -11.000 11.503 23.247 1.00 61.25 89 SER A O 1
ATOM 717 N N . PRO A 1 90 ? -9.530 9.840 22.813 1.00 58.00 90 PRO A N 1
ATOM 718 C CA . PRO A 1 90 ? -8.714 10.681 21.956 1.00 58.00 90 PRO A CA 1
ATOM 719 C C . PRO A 1 90 ? -9.626 11.178 20.839 1.00 58.00 90 PRO A C 1
ATOM 721 O O . PRO A 1 90 ? -10.255 10.364 20.158 1.00 58.00 90 PRO A O 1
ATOM 724 N N . ASP A 1 91 ? -9.776 12.501 20.761 1.00 54.78 91 ASP A N 1
ATOM 725 C CA . ASP A 1 91 ? -10.684 13.167 19.840 1.00 54.78 91 ASP A CA 1
ATOM 726 C C . ASP A 1 91 ? -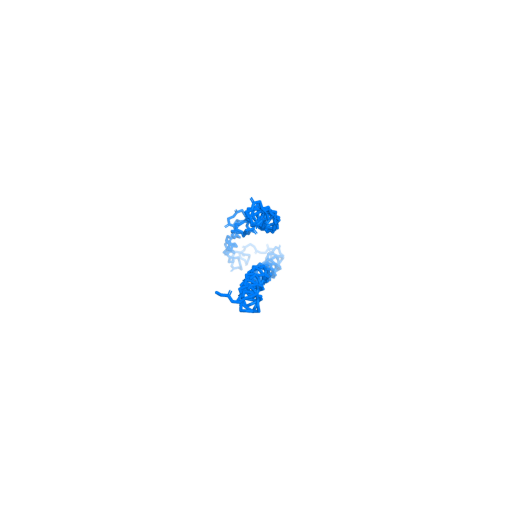10.444 12.581 18.445 1.00 54.78 91 ASP A C 1
ATOM 728 O O . ASP A 1 91 ? -9.310 12.519 17.964 1.00 54.78 91 ASP A O 1
ATOM 732 N N . VAL A 1 92 ? -11.506 12.071 17.817 1.00 54.53 92 VAL A N 1
ATOM 733 C CA . VAL A 1 92 ? -11.446 11.363 16.523 1.00 54.53 92 VAL A CA 1
ATOM 734 C C . VAL A 1 92 ? -10.804 12.247 15.441 1.00 54.53 92 VAL A C 1
ATOM 736 O O . VAL A 1 92 ? -10.316 11.750 14.428 1.00 54.53 92 VAL A O 1
ATOM 739 N N . ASN A 1 93 ? -10.770 13.556 15.687 1.00 51.03 93 ASN A N 1
ATOM 740 C CA . ASN A 1 93 ? -10.233 14.584 14.812 1.00 51.03 93 ASN A CA 1
ATOM 741 C C . ASN A 1 93 ? -8.701 14.748 14.866 1.00 51.03 93 ASN A C 1
ATOM 743 O O . ASN A 1 93 ? -8.143 15.290 13.916 1.00 51.03 93 ASN A O 1
ATOM 747 N N . ASP A 1 94 ? -8.020 14.258 15.909 1.00 49.75 94 ASP A N 1
ATOM 748 C CA . ASP A 1 94 ? -6.555 14.371 16.059 1.00 49.75 94 ASP A CA 1
ATOM 749 C C . ASP A 1 94 ? -5.799 13.108 15.617 1.00 49.75 94 ASP A C 1
ATOM 751 O O . ASP A 1 94 ? -4.575 13.014 15.747 1.00 49.75 94 ASP A O 1
ATOM 755 N N . ASP A 1 95 ? -6.506 12.106 15.090 1.00 54.97 95 ASP A N 1
ATOM 756 C CA . ASP A 1 95 ? -5.849 10.924 14.553 1.00 54.97 95 ASP A CA 1
ATOM 757 C C . ASP A 1 95 ? -5.241 11.276 13.182 1.00 54.97 95 ASP A C 1
ATOM 759 O O . ASP A 1 95 ? -5.976 11.687 12.279 1.00 54.97 95 ASP A O 1
ATOM 763 N N . PRO A 1 96 ? -3.926 11.093 12.957 1.00 52.38 96 PRO A N 1
ATOM 764 C CA . PRO A 1 96 ? -3.267 11.351 11.672 1.00 52.38 96 PRO A CA 1
ATOM 765 C C . PRO A 1 96 ? -3.704 10.393 10.543 1.00 52.38 96 PRO A C 1
ATOM 767 O O . PRO A 1 96 ? -2.957 10.192 9.585 1.00 52.38 96 PRO A O 1
ATOM 770 N N . PHE A 1 97 ? -4.924 9.845 10.611 1.00 51.75 97 PHE A N 1
ATOM 771 C CA . PHE A 1 97 ? -5.592 8.961 9.649 1.00 51.75 97 PHE A CA 1
ATOM 772 C C . PHE A 1 97 ? -5.500 9.434 8.189 1.00 51.75 97 PHE A C 1
ATOM 774 O O . PHE A 1 97 ? -5.751 8.644 7.284 1.00 51.75 97 PHE A O 1
ATOM 781 N N . ILE A 1 98 ? -5.172 10.709 7.946 1.00 50.94 98 ILE A N 1
ATOM 782 C CA . ILE A 1 98 ? -5.362 11.375 6.653 1.00 50.94 98 ILE A CA 1
ATOM 783 C C . ILE A 1 98 ? -4.051 11.842 5.991 1.00 50.94 98 ILE A C 1
ATOM 785 O O . ILE A 1 98 ? -4.078 12.240 4.832 1.00 50.94 98 ILE A O 1
ATOM 789 N N . SER A 1 99 ? -2.874 11.735 6.621 1.00 55.19 99 SER A N 1
ATOM 790 C CA . SER A 1 99 ? -1.619 12.181 5.969 1.00 55.19 99 SER A CA 1
ATOM 791 C C . SER A 1 99 ? -0.759 11.043 5.414 1.00 55.19 99 SER A C 1
ATOM 793 O O . SER A 1 99 ? 0.471 11.086 5.451 1.00 55.19 99 SER A O 1
ATOM 795 N N . LEU A 1 100 ? -1.408 10.018 4.882 1.00 57.78 100 LEU A N 1
ATOM 796 C CA . LEU A 1 100 ? -0.783 8.968 4.091 1.00 57.78 100 LEU A CA 1
ATOM 797 C C . LEU A 1 100 ? -1.034 9.326 2.621 1.00 57.78 100 LEU A C 1
ATOM 799 O O . LEU A 1 100 ? -2.174 9.576 2.241 1.00 57.78 100 LEU A O 1
ATOM 803 N N . VAL A 1 101 ? 0.039 9.442 1.829 1.00 59.94 101 VAL A N 1
ATOM 804 C CA . VAL A 1 101 ? 0.035 9.832 0.404 1.00 59.94 101 VAL A CA 1
ATOM 805 C C . VAL A 1 101 ? -1.208 9.291 -0.303 1.00 59.94 101 VAL A C 1
ATOM 807 O O . VAL A 1 101 ? -1.433 8.081 -0.298 1.00 59.94 101 VAL A O 1
ATOM 810 N N . SER A 1 102 ? -2.021 10.173 -0.894 1.00 75.44 102 SER A N 1
ATOM 811 C CA . SER A 1 102 ? -3.207 9.743 -1.638 1.00 75.44 102 SER A CA 1
ATOM 812 C C . SER A 1 102 ? -2.793 8.758 -2.732 1.00 75.44 102 SER A C 1
ATOM 814 O O . SER A 1 102 ? -1.937 9.075 -3.564 1.00 75.44 102 SER A O 1
ATOM 816 N N . PHE A 1 103 ? -3.406 7.571 -2.744 1.00 79.81 103 PHE A N 1
ATOM 817 C CA . PHE A 1 103 ? -3.170 6.574 -3.789 1.00 79.81 103 PHE A CA 1
ATOM 818 C C . PHE A 1 103 ? -3.478 7.135 -5.184 1.00 79.81 103 PHE A C 1
ATOM 820 O O . PHE A 1 103 ? -2.816 6.754 -6.151 1.00 79.81 103 PHE A O 1
ATOM 827 N N . ASP A 1 104 ? -4.409 8.088 -5.282 1.00 83.81 104 ASP A N 1
ATOM 828 C CA . ASP A 1 104 ? -4.711 8.783 -6.532 1.00 83.81 104 ASP A CA 1
ATOM 829 C C . ASP A 1 104 ? -3.546 9.670 -6.979 1.00 83.81 104 ASP A C 1
ATOM 831 O O . ASP A 1 104 ? -3.145 9.602 -8.139 1.00 83.81 104 ASP A O 1
ATOM 835 N N . GLY A 1 105 ? -2.938 10.424 -6.057 1.00 85.75 105 GLY A N 1
ATOM 836 C CA . GLY A 1 105 ? -1.771 11.261 -6.359 1.00 85.75 105 GLY A CA 1
ATOM 837 C C . GLY A 1 105 ? -0.537 10.438 -6.744 1.00 85.75 105 GLY A C 1
ATOM 838 O O . GLY A 1 105 ? 0.216 10.807 -7.647 1.00 85.75 105 GLY A O 1
ATOM 839 N N . LEU A 1 106 ? -0.355 9.271 -6.116 1.00 85.50 106 LEU A N 1
ATOM 840 C CA . LEU A 1 106 ? 0.687 8.322 -6.508 1.00 85.50 106 LEU A CA 1
ATOM 841 C C . LEU A 1 106 ? 0.432 7.764 -7.914 1.00 85.50 106 LEU A C 1
ATOM 843 O O . LEU A 1 106 ? 1.341 7.735 -8.744 1.00 85.50 106 LEU A O 1
ATOM 847 N N . ARG A 1 107 ? -0.806 7.350 -8.202 1.00 88.56 107 ARG A N 1
ATOM 848 C CA . ARG A 1 107 ? -1.205 6.860 -9.525 1.00 88.56 107 ARG A CA 1
ATOM 849 C C . ARG A 1 107 ? -0.998 7.924 -10.601 1.00 88.56 107 ARG A C 1
ATOM 851 O O . ARG A 1 107 ? -0.490 7.595 -11.672 1.00 88.56 107 ARG A O 1
ATOM 858 N N . GLU A 1 108 ? -1.367 9.171 -10.328 1.00 91.81 108 GLU A N 1
ATOM 859 C CA . GLU A 1 108 ? -1.158 10.306 -11.230 1.00 91.81 108 GLU A CA 1
ATOM 860 C C . GLU A 1 108 ? 0.334 10.531 -11.498 1.00 91.81 108 GLU A C 1
ATOM 862 O O . GLU A 1 108 ? 0.747 10.568 -12.655 1.00 91.81 108 GLU A O 1
ATOM 867 N N . SER A 1 109 ? 1.163 10.521 -10.451 1.00 90.19 109 SER A N 1
ATOM 868 C CA . SER A 1 109 ? 2.623 10.641 -10.577 1.00 90.19 109 SER A CA 1
ATOM 869 C C . SER A 1 109 ? 3.236 9.530 -11.445 1.00 90.19 109 SER A C 1
ATOM 871 O O . SER A 1 109 ? 4.123 9.790 -12.260 1.00 90.19 109 SER A O 1
ATOM 873 N N . VAL A 1 110 ? 2.755 8.287 -11.314 1.00 91.12 110 VAL A N 1
ATOM 874 C CA . VAL A 1 110 ? 3.193 7.156 -12.154 1.00 91.12 110 VAL A CA 1
ATOM 875 C C . VAL A 1 110 ? 2.729 7.323 -13.607 1.00 91.12 110 VAL A C 1
ATOM 877 O O . VAL A 1 110 ? 3.485 7.009 -14.529 1.00 91.12 110 VAL A O 1
ATOM 880 N N . CYS A 1 111 ? 1.521 7.848 -13.835 1.00 92.31 111 CYS A N 1
ATOM 881 C CA . CYS A 1 111 ? 1.039 8.163 -15.183 1.00 92.31 111 CYS A CA 1
ATOM 882 C C . CYS A 1 111 ? 1.895 9.255 -15.835 1.00 92.31 111 CYS A C 1
ATOM 884 O O . CYS A 1 111 ? 2.346 9.085 -16.966 1.00 92.31 111 CYS A O 1
ATOM 886 N N . GLU A 1 112 ? 2.206 10.328 -15.106 1.00 94.31 112 GLU A N 1
ATOM 887 C CA . GLU A 1 112 ? 3.097 11.375 -15.602 1.00 94.31 112 GLU A CA 1
ATOM 888 C C . GLU A 1 112 ? 4.499 10.850 -15.919 1.00 94.31 112 GLU A C 1
ATOM 890 O O . GLU A 1 112 ? 5.095 11.247 -16.921 1.00 94.31 112 GLU A O 1
ATOM 895 N N . LEU A 1 113 ? 5.047 9.972 -15.071 1.00 91.69 113 LEU A N 1
ATOM 896 C CA . LEU A 1 113 ? 6.349 9.351 -15.306 1.00 91.69 113 LEU A CA 1
ATOM 897 C C . LEU A 1 113 ? 6.350 8.570 -16.622 1.00 91.69 113 LEU A C 1
ATOM 899 O O . LEU A 1 113 ? 7.279 8.717 -17.418 1.00 91.69 113 LEU A O 1
ATOM 903 N N . LYS A 1 114 ? 5.305 7.771 -16.861 1.00 93.88 114 LYS A N 1
ATOM 904 C CA . LYS A 1 114 ? 5.127 7.025 -18.109 1.00 93.88 114 LYS A CA 1
ATOM 905 C C . LYS A 1 114 ? 5.112 7.973 -19.311 1.00 93.88 114 LYS A C 1
ATOM 907 O O . LYS A 1 114 ? 5.885 7.774 -20.247 1.00 93.88 114 LYS A O 1
ATOM 912 N N . ASP A 1 115 ? 4.281 9.011 -19.276 1.00 96.06 115 ASP A N 1
ATOM 913 C CA . ASP A 1 115 ? 4.133 9.938 -20.401 1.00 96.06 115 ASP A CA 1
ATOM 914 C C . ASP A 1 115 ? 5.437 10.706 -20.678 1.00 96.06 115 ASP A C 1
ATOM 916 O O . ASP A 1 115 ? 5.861 10.833 -21.831 1.00 96.06 115 ASP A O 1
ATOM 920 N N . LYS A 1 116 ? 6.132 11.161 -19.625 1.00 95.00 116 LYS A N 1
ATOM 921 C CA . LYS A 1 116 ? 7.450 11.811 -19.735 1.00 95.00 116 LYS A CA 1
ATOM 922 C C . LYS A 1 116 ? 8.489 10.867 -20.342 1.00 95.00 116 LYS A C 1
ATOM 924 O O . LYS A 1 116 ? 9.225 11.281 -21.236 1.00 95.00 116 LYS A O 1
ATOM 929 N N . LEU A 1 117 ? 8.531 9.607 -19.904 1.00 92.62 117 LEU A N 1
ATOM 9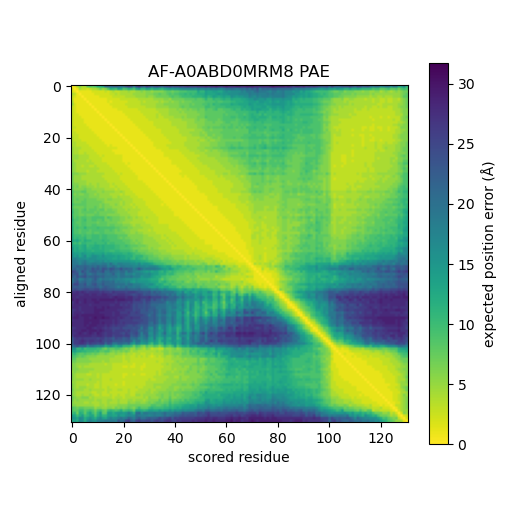30 C CA . LEU A 1 117 ? 9.468 8.609 -20.421 1.00 92.62 117 LEU A CA 1
ATOM 931 C C . LEU A 1 117 ? 9.208 8.294 -21.901 1.00 92.62 117 LEU A C 1
ATOM 933 O O . LEU A 1 117 ? 10.150 8.255 -22.692 1.00 92.62 117 LEU A O 1
ATOM 937 N N . GLU A 1 118 ? 7.947 8.110 -22.300 1.00 93.44 118 GLU A N 1
ATOM 938 C CA . GLU A 1 118 ? 7.589 7.863 -23.700 1.00 93.44 118 GLU A CA 1
ATOM 939 C C . GLU A 1 118 ? 7.947 9.043 -24.607 1.00 93.44 118 GLU A C 1
ATOM 941 O O . GLU A 1 118 ? 8.478 8.845 -25.703 1.00 93.44 118 GLU A O 1
ATOM 946 N N . ASN A 1 119 ? 7.663 10.270 -24.163 1.00 95.44 119 ASN A N 1
ATOM 947 C CA . ASN A 1 119 ? 7.988 11.474 -24.923 1.00 95.44 119 ASN A CA 1
ATOM 948 C C . ASN A 1 119 ? 9.502 11.635 -25.075 1.00 95.44 119 ASN A C 1
ATOM 950 O O . ASN A 1 119 ? 9.981 11.823 -26.193 1.00 95.44 119 ASN A O 1
ATOM 954 N N . PHE A 1 120 ? 10.254 11.444 -23.989 1.00 92.81 120 PHE A N 1
ATOM 955 C CA . PHE A 1 120 ? 11.713 11.478 -24.014 1.00 92.81 120 PHE A CA 1
ATOM 956 C C . PHE A 1 120 ? 12.297 10.446 -24.990 1.00 92.81 120 PHE A C 1
ATOM 958 O O . PHE A 1 120 ? 13.131 10.784 -25.830 1.00 92.81 120 PHE A O 1
ATOM 965 N N . CYS A 1 121 ? 11.810 9.199 -24.956 1.00 89.81 121 CYS A N 1
ATOM 966 C CA . CYS A 1 121 ? 12.265 8.161 -25.884 1.00 89.81 121 CYS A CA 1
ATOM 967 C C . CYS A 1 121 ? 11.996 8.541 -27.349 1.00 89.81 121 CYS A C 1
ATOM 969 O O . CYS A 1 121 ? 12.858 8.350 -28.207 1.00 89.81 121 CYS A O 1
ATOM 971 N N . LYS A 1 122 ? 10.815 9.100 -27.653 1.00 91.00 122 LYS A N 1
ATOM 972 C CA . LYS A 1 122 ? 10.463 9.546 -29.012 1.00 91.00 122 LYS A CA 1
ATOM 973 C C . LYS A 1 122 ? 11.370 10.680 -29.493 1.00 91.00 122 LYS A C 1
ATOM 975 O O . LYS A 1 122 ? 11.748 10.684 -30.663 1.00 91.00 122 LYS A O 1
ATOM 980 N N . GLU A 1 123 ? 11.692 11.639 -28.631 1.00 93.25 123 GLU A N 1
ATOM 981 C CA . GLU A 1 123 ? 12.558 12.771 -28.974 1.00 93.25 123 GLU A CA 1
ATOM 982 C C . GLU A 1 123 ? 14.000 12.337 -29.245 1.00 93.25 123 GLU A C 1
ATOM 984 O O . GLU A 1 123 ? 14.570 12.720 -30.268 1.00 93.25 123 GLU A O 1
ATOM 989 N N . GLU A 1 124 ? 14.579 11.505 -28.379 1.00 89.81 124 GLU A N 1
ATOM 990 C CA . GLU A 1 124 ? 15.965 11.054 -28.534 1.00 89.81 124 GLU A CA 1
ATOM 991 C C . GLU A 1 124 ? 16.150 10.144 -29.754 1.00 89.81 124 GLU A C 1
ATOM 993 O O . GLU A 1 124 ? 17.103 10.315 -30.515 1.00 89.81 124 GLU A O 1
ATOM 998 N N . LEU A 1 125 ? 15.211 9.228 -30.015 1.00 86.12 125 LEU A N 1
ATOM 999 C CA . LEU A 1 125 ? 15.309 8.334 -31.173 1.00 86.12 125 LEU A CA 1
ATOM 1000 C C . LEU A 1 125 ? 15.145 9.081 -32.505 1.00 86.12 125 LEU A C 1
ATOM 1002 O O . LEU A 1 125 ? 15.832 8.753 -33.473 1.00 86.12 125 LEU A O 1
ATOM 1006 N N . LYS A 1 126 ? 14.317 10.133 -32.565 1.00 88.62 126 LYS A N 1
ATOM 1007 C CA . LYS A 1 126 ? 14.202 10.978 -33.769 1.00 88.62 126 LYS A CA 1
ATOM 1008 C C . LYS A 1 126 ? 15.520 11.673 -34.119 1.00 88.62 126 LYS A C 1
ATOM 1010 O O . LYS A 1 126 ? 15.930 11.627 -35.274 1.00 88.62 126 LYS A O 1
ATOM 1015 N N . LYS A 1 127 ? 16.245 12.207 -33.127 1.00 87.06 127 LYS A N 1
ATOM 1016 C CA . LYS A 1 127 ? 17.561 12.850 -33.336 1.00 87.06 127 LYS A CA 1
ATOM 1017 C C . LYS A 1 127 ? 18.593 11.915 -33.972 1.00 87.06 127 LYS A C 1
ATOM 1019 O O . LYS A 1 127 ? 19.516 12.385 -34.631 1.00 87.06 127 LYS A O 1
ATOM 1024 N N . THR A 1 128 ? 18.456 10.605 -33.765 1.00 74.06 128 THR A N 1
ATOM 1025 C CA . THR A 1 128 ? 19.347 9.603 -34.370 1.00 74.06 128 THR A CA 1
ATOM 1026 C C . THR A 1 128 ? 18.972 9.222 -35.801 1.00 74.06 128 THR A C 1
ATOM 1028 O O . THR A 1 128 ? 19.817 8.676 -36.499 1.00 74.06 128 THR A O 1
ATOM 1031 N N . SER A 1 129 ? 17.744 9.519 -36.243 1.00 65.62 129 SER A N 1
ATOM 1032 C CA . SER A 1 129 ? 17.270 9.247 -37.607 1.00 65.62 129 SER A CA 1
ATOM 1033 C C . SER A 1 129 ? 17.520 10.408 -38.577 1.00 65.62 129 SER A C 1
ATOM 1035 O O . SER A 1 129 ? 17.556 10.176 -39.782 1.00 65.62 129 SER A O 1
ATOM 1037 N N . ASP A 1 130 ? 17.680 11.632 -38.067 1.00 54.91 130 ASP A N 1
ATOM 1038 C CA . ASP A 1 130 ? 17.904 12.851 -38.865 1.00 54.91 130 ASP A CA 1
ATOM 1039 C C . ASP A 1 130 ? 19.399 13.143 -39.128 1.00 54.91 130 ASP A C 1
ATOM 1041 O O . ASP A 1 130 ? 19.751 14.215 -39.628 1.00 54.91 130 ASP A O 1
ATOM 1045 N N . LYS A 1 131 ? 20.293 12.212 -38.773 1.00 51.09 131 LYS A N 1
ATOM 1046 C CA . LYS A 1 131 ? 21.752 12.340 -38.877 1.00 51.09 131 LYS A CA 1
ATOM 1047 C C . LYS A 1 131 ? 22.349 11.233 -39.735 1.00 51.09 131 LYS A C 1
ATOM 1049 O O . LYS A 1 131 ? 23.292 11.552 -40.493 1.00 51.09 131 LYS A O 1
#